Protein AF-A0A817LDD5-F1 (afdb_monomer)

pLDDT: mean 80.32, std 16.7, range [25.95, 95.38]

Solvent-accessible surface area (backbone atoms only — not comparable to full-atom values): 7363 Å² total; per-residue (Å²): 135,85,79,76,81,52,90,81,48,72,71,58,60,66,67,67,66,31,71,68,49,49,50,47,47,49,46,83,69,54,91,92,40,73,65,35,58,52,23,16,49,51,40,44,52,55,34,51,47,54,75,69,58,85,53,88,45,74,87,68,14,57,66,46,48,38,46,46,41,51,73,74,45,28,52,66,55,48,51,50,31,44,54,50,49,68,69,32,68,54,40,51,54,16,63,72,38,84,67,87,70,74,79,91,58,87,42,52,37,66,57,47,52,50,47,62,63,47,50,67,53,30,68,75,70,94

Radius of gyration: 14.55 Å; Cα contacts (8 Å, |Δi|>4): 107; chains: 1; bounding box: 36×27×38 Å

Nearest PDB structures (foldseek):
  2w3c-assembly1_A  TM=8.939E-01  e=1.959E-05  Homo sapiens
  3grl-assembly1_A  TM=9.038E-01  e=2.645E-05  Bos taurus
  3gq2-assembly1_A  TM=8.954E-01  e=2.516E-05  Bos taurus
  3gq2-assembly1_B  TM=8.967E-01  e=3.073E-05  Bos taurus
  3noz-assembly1_X  TM=3.433E-01  e=5.514E+00  Equus caballus

Secondary structure (DS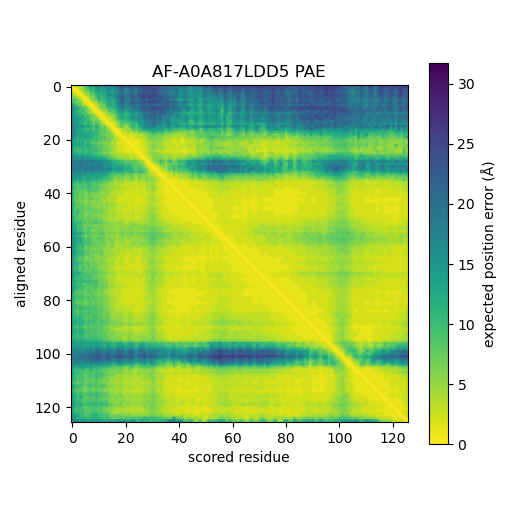SP, 8-state):
------TT-HHHHHHHTSHHHHHHHHSPPPTT-HHHHHHHHHHHHHHHHHHH--S-SGGG-HHHHHHIIIIII-HHHHHHHHHHHHHSHHHHHHHH--S---TT-SS-HHHHHHHHHHHHHHHHH-

Sequence (126 aa):
MVITFCISCKKICFNLFSFTFISQIRNPSIENDPEALMSSLHAFVLGVCLISNNNTIEEYSNERLKQLINKEIGADVFKEKLDMIQQSTSFINASKNRSLTFNDMTFDYAFTRLYYYSCG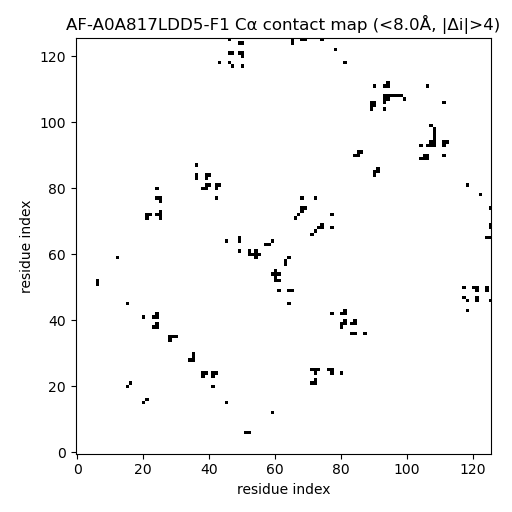LIKKLS

Structure (mmCIF, N/CA/C/O backbone):
data_AF-A0A817LDD5-F1
#
_entry.id   AF-A0A817LDD5-F1
#
loop_
_atom_site.group_PDB
_atom_site.id
_atom_site.type_symbol
_atom_site.label_atom_id
_atom_site.label_alt_id
_atom_site.label_comp_id
_atom_site.label_asym_id
_atom_site.label_entity_id
_atom_site.label_seq_id
_atom_site.pdbx_PDB_ins_code
_atom_site.Cartn_x
_atom_site.Cartn_y
_atom_site.Cartn_z
_atom_site.occupancy
_atom_site.B_iso_or_equiv
_atom_site.auth_seq_id
_atom_site.auth_comp_id
_atom_site.auth_asym_id
_atom_site.auth_atom_id
_atom_site.pdbx_PDB_model_num
ATOM 1 N N . MET A 1 1 ? 3.740 -13.681 -5.420 1.00 29.30 1 MET A N 1
ATOM 2 C CA . MET A 1 1 ? 3.004 -13.455 -4.156 1.00 29.30 1 MET A CA 1
ATOM 3 C C . MET A 1 1 ? 1.528 -13.283 -4.489 1.00 29.30 1 MET A C 1
ATOM 5 O O . MET A 1 1 ? 1.082 -12.182 -4.771 1.00 29.30 1 MET A O 1
ATOM 9 N N . VAL A 1 2 ? 0.787 -14.390 -4.548 1.00 25.95 2 VAL A N 1
ATOM 10 C CA . VAL A 1 2 ? -0.671 -14.353 -4.703 1.00 25.95 2 VAL A CA 1
ATOM 11 C C . VAL A 1 2 ? -1.231 -14.115 -3.306 1.00 25.95 2 VAL A C 1
ATOM 13 O O . VAL A 1 2 ? -1.403 -15.057 -2.537 1.00 25.95 2 VAL A O 1
ATOM 16 N N . ILE A 1 3 ? -1.435 -12.851 -2.930 1.00 42.72 3 ILE A N 1
ATOM 17 C CA . ILE A 1 3 ? -2.301 -12.557 -1.787 1.00 42.72 3 ILE A CA 1
ATOM 18 C C . ILE A 1 3 ? -3.711 -12.823 -2.296 1.00 42.72 3 ILE A C 1
ATOM 20 O O . ILE A 1 3 ? -4.342 -11.959 -2.904 1.00 42.72 3 ILE A O 1
ATOM 24 N N . THR A 1 4 ? -4.188 -14.053 -2.125 1.00 33.75 4 THR A N 1
ATOM 25 C CA . THR A 1 4 ? -5.599 -14.367 -2.315 1.00 33.75 4 THR A CA 1
ATOM 26 C C . THR A 1 4 ? -6.352 -13.601 -1.231 1.00 33.75 4 THR A C 1
ATOM 28 O O . THR A 1 4 ? -6.486 -14.074 -0.103 1.00 33.75 4 THR A O 1
ATOM 31 N N . PHE A 1 5 ? -6.782 -12.376 -1.547 1.00 46.28 5 PHE A N 1
ATOM 32 C CA . PHE A 1 5 ? -7.665 -11.559 -0.717 1.00 46.28 5 PHE A CA 1
ATOM 33 C C . PHE A 1 5 ? -9.040 -12.225 -0.675 1.00 46.28 5 PHE A C 1
ATOM 35 O O . PHE A 1 5 ? -10.001 -11.805 -1.313 1.00 46.28 5 PHE A O 1
ATOM 42 N N . CYS A 1 6 ? -9.140 -13.310 0.082 1.00 39.59 6 CYS A N 1
ATOM 43 C CA . CYS A 1 6 ? -10.424 -13.764 0.554 1.00 39.59 6 CYS A CA 1
ATOM 44 C C . CYS A 1 6 ? -10.802 -12.821 1.698 1.00 39.59 6 CYS A C 1
ATOM 46 O O . CYS A 1 6 ? -10.310 -12.972 2.815 1.00 39.59 6 CYS A O 1
ATOM 48 N N . ILE A 1 7 ? -11.666 -11.843 1.412 1.00 47.12 7 ILE A N 1
ATOM 49 C CA . ILE A 1 7 ? -12.297 -10.955 2.409 1.00 47.12 7 ILE A CA 1
ATOM 50 C C . ILE A 1 7 ? -12.969 -11.786 3.529 1.00 47.12 7 ILE A C 1
ATOM 52 O O . ILE A 1 7 ? -13.127 -11.325 4.654 1.00 47.12 7 ILE A O 1
ATOM 56 N N . SER A 1 8 ? -13.277 -13.060 3.259 1.00 45.12 8 SER A N 1
ATOM 57 C CA . SER A 1 8 ? -13.820 -14.030 4.216 1.00 45.12 8 SER A CA 1
ATOM 58 C C . SER A 1 8 ? -12.769 -14.745 5.086 1.00 45.12 8 SER A C 1
ATOM 60 O O . SER A 1 8 ? -13.133 -15.414 6.056 1.00 45.12 8 SER A O 1
ATOM 62 N N . CYS A 1 9 ? -11.467 -14.647 4.787 1.00 46.34 9 CYS A N 1
ATOM 63 C CA . CYS A 1 9 ? -10.408 -15.297 5.566 1.00 46.34 9 CYS A CA 1
ATOM 64 C C . CYS A 1 9 ? -10.056 -14.472 6.810 1.00 46.34 9 CYS A C 1
ATOM 66 O O . CYS A 1 9 ? -9.002 -13.843 6.890 1.00 46.34 9 CYS A O 1
ATOM 68 N N . LYS A 1 10 ? -10.912 -14.572 7.833 1.00 48.81 10 LYS A N 1
ATOM 69 C CA . LYS A 1 10 ? -10.752 -13.991 9.182 1.00 48.81 10 LYS A CA 1
ATOM 70 C C . LYS A 1 10 ? -9.352 -14.177 9.804 1.00 48.81 10 LYS A C 1
ATOM 72 O O . LYS A 1 10 ? -8.955 -13.391 10.652 1.00 48.81 10 LYS A O 1
ATOM 77 N N . LYS A 1 11 ? -8.587 -15.194 9.381 1.00 43.31 11 LYS A N 1
ATOM 78 C CA . LYS A 1 11 ? -7.223 -15.486 9.865 1.00 43.31 11 LYS A CA 1
ATOM 79 C C . LYS A 1 11 ? -6.123 -14.578 9.295 1.00 43.31 11 LYS A C 1
ATOM 81 O O . LYS A 1 11 ? -5.098 -14.425 9.948 1.00 43.31 11 LYS A O 1
ATOM 86 N N . ILE A 1 12 ? -6.304 -13.988 8.110 1.00 49.12 12 ILE A N 1
ATOM 87 C CA . ILE A 1 12 ? -5.262 -13.167 7.465 1.00 49.12 12 ILE A CA 1
ATOM 88 C C . ILE A 1 12 ? -5.153 -11.791 8.148 1.00 49.12 12 ILE A C 1
ATOM 90 O O . ILE A 1 12 ? -4.043 -11.323 8.390 1.00 49.12 12 ILE A O 1
ATOM 94 N N . CYS A 1 13 ? -6.274 -11.197 8.576 1.00 49.72 13 CYS A N 1
ATOM 95 C CA . CYS A 1 13 ? -6.274 -9.913 9.291 1.00 49.72 13 CYS A CA 1
ATOM 96 C C . CYS A 1 13 ? -5.550 -9.964 10.650 1.00 49.72 13 CYS A C 1
ATOM 98 O O . CYS A 1 13 ? -4.895 -8.996 11.019 1.00 49.72 13 CYS A O 1
ATOM 100 N N . PHE A 1 14 ? -5.609 -11.089 11.375 1.00 48.41 14 PHE A N 1
ATOM 101 C CA . PHE A 1 14 ? -5.032 -11.189 12.725 1.00 48.41 14 PHE A CA 1
ATOM 102 C C . PHE A 1 14 ? -3.502 -11.039 12.760 1.00 48.41 14 PHE A C 1
ATOM 104 O O . PHE A 1 14 ? -2.975 -10.414 13.675 1.00 48.41 14 PHE A O 1
ATOM 111 N N . ASN A 1 15 ? -2.783 -11.563 11.760 1.00 51.38 15 ASN A N 1
ATOM 112 C CA . ASN A 1 15 ? -1.318 -11.447 11.706 1.00 51.38 15 ASN A CA 1
ATOM 113 C C . ASN A 1 15 ? -0.844 -10.165 10.998 1.00 51.38 15 ASN A C 1
ATOM 115 O O . ASN A 1 15 ? 0.239 -9.664 11.308 1.00 51.38 15 ASN A O 1
ATOM 119 N N . LEU A 1 16 ? -1.659 -9.614 10.089 1.00 58.12 16 LEU A N 1
ATOM 120 C CA . LEU A 1 16 ? -1.345 -8.403 9.323 1.00 58.12 16 LEU A CA 1
ATOM 121 C C . LEU A 1 16 ? -1.365 -7.117 10.155 1.00 58.12 16 LEU A C 1
ATOM 123 O O . LEU A 1 16 ? -0.845 -6.119 9.692 1.00 58.12 16 LEU A O 1
ATOM 127 N N . PHE A 1 17 ? -1.938 -7.106 11.359 1.00 64.38 17 PHE A N 1
ATOM 128 C CA . PHE A 1 17 ? -1.977 -5.903 12.208 1.00 64.38 17 PHE A CA 1
ATOM 129 C C . PHE A 1 17 ? -1.290 -6.103 13.560 1.00 64.38 17 PHE A C 1
ATOM 131 O O . PHE A 1 17 ? -1.585 -5.407 14.529 1.00 64.38 17 PHE A O 1
ATOM 138 N N . SER A 1 18 ? -0.361 -7.060 13.634 1.00 71.00 18 SER A N 1
ATOM 139 C CA . SER A 1 18 ? 0.506 -7.205 14.801 1.00 71.00 18 SER A CA 1
ATOM 140 C C . SER A 1 18 ? 1.350 -5.941 15.020 1.00 71.00 18 SER A C 1
ATOM 142 O O . SER A 1 18 ? 1.658 -5.204 14.080 1.00 71.00 18 SER A O 1
ATOM 144 N N . PHE A 1 19 ? 1.769 -5.706 16.267 1.00 71.88 19 PHE A N 1
ATOM 145 C CA . PHE A 1 19 ? 2.644 -4.583 16.623 1.00 71.88 19 PHE A CA 1
ATOM 146 C C . PHE A 1 19 ? 3.898 -4.514 15.731 1.00 71.88 19 PHE A C 1
ATOM 148 O O . PHE A 1 19 ? 4.305 -3.434 15.309 1.00 71.88 19 PHE A O 1
ATOM 155 N N . THR A 1 20 ? 4.463 -5.670 15.371 1.00 73.56 20 THR A N 1
ATOM 156 C CA . THR A 1 20 ? 5.620 -5.775 14.473 1.00 73.56 20 THR A CA 1
ATOM 157 C C . THR A 1 20 ? 5.324 -5.234 13.074 1.00 73.56 20 THR A C 1
ATOM 159 O O . THR A 1 20 ? 6.143 -4.500 12.529 1.00 73.56 20 THR A O 1
ATOM 162 N N . PHE A 1 21 ? 4.148 -5.524 12.510 1.00 79.69 21 PHE A N 1
ATOM 163 C CA . PHE A 1 21 ? 3.753 -5.022 11.191 1.00 79.69 21 PHE A CA 1
ATOM 164 C C . PHE A 1 21 ? 3.609 -3.495 11.188 1.00 79.69 21 PHE A C 1
ATOM 166 O O . PHE A 1 21 ? 4.160 -2.811 10.326 1.00 79.69 21 PHE A O 1
ATOM 173 N N . ILE A 1 22 ? 2.923 -2.945 12.194 1.00 80.50 22 ILE A N 1
ATOM 174 C CA . ILE A 1 22 ? 2.734 -1.493 12.346 1.00 80.50 22 ILE A CA 1
ATOM 175 C C . ILE A 1 22 ? 4.086 -0.796 12.548 1.00 80.50 22 ILE A C 1
ATOM 177 O O . ILE A 1 22 ? 4.369 0.217 11.907 1.00 80.50 22 ILE A O 1
ATOM 181 N N . SER A 1 23 ? 4.955 -1.373 13.383 1.00 80.88 23 SER A N 1
ATOM 182 C CA . SER A 1 23 ? 6.304 -0.856 13.619 1.00 80.88 23 SER A CA 1
ATOM 183 C C . SER A 1 23 ? 7.154 -0.842 12.348 1.00 80.88 23 SER A C 1
ATOM 185 O O . SER A 1 23 ? 7.921 0.097 12.146 1.00 80.88 23 SER A O 1
ATOM 187 N N . GLN A 1 24 ? 7.022 -1.850 11.480 1.00 83.44 24 GLN A N 1
ATOM 188 C CA . GLN A 1 24 ? 7.730 -1.886 10.199 1.00 83.44 24 GLN A CA 1
ATOM 189 C C . GLN A 1 24 ? 7.265 -0.777 9.254 1.00 83.44 24 GLN A C 1
ATOM 191 O O . GLN A 1 24 ? 8.099 -0.203 8.558 1.00 83.44 24 GLN A O 1
ATOM 196 N N . ILE A 1 25 ? 5.970 -0.443 9.228 1.00 82.94 25 ILE A N 1
ATOM 197 C CA . ILE A 1 25 ? 5.467 0.673 8.409 1.00 82.94 25 ILE A CA 1
ATOM 198 C C . ILE A 1 25 ? 5.989 2.008 8.946 1.00 82.94 25 ILE A C 1
ATOM 200 O O . ILE A 1 25 ? 6.437 2.844 8.168 1.00 82.94 25 ILE A O 1
ATOM 204 N N . ARG A 1 26 ? 5.964 2.201 10.269 1.00 85.06 26 ARG A N 1
ATOM 205 C CA . ARG A 1 26 ? 6.401 3.451 10.908 1.00 85.06 26 ARG A CA 1
ATOM 206 C C . ARG A 1 26 ? 7.901 3.713 10.764 1.00 85.06 26 ARG A C 1
ATOM 208 O O . ARG A 1 26 ? 8.315 4.867 10.789 1.00 85.06 26 ARG A O 1
ATOM 215 N N . ASN A 1 27 ? 8.718 2.664 10.671 1.00 82.94 27 ASN A N 1
ATOM 216 C CA . ASN A 1 27 ? 10.167 2.825 10.640 1.00 82.94 27 ASN A CA 1
ATOM 217 C C . ASN A 1 27 ? 10.599 3.655 9.419 1.00 82.94 27 ASN A C 1
ATOM 219 O O . ASN A 1 27 ? 10.153 3.351 8.307 1.00 82.94 27 ASN A O 1
ATOM 223 N N . PRO A 1 28 ? 11.454 4.679 9.591 1.00 72.69 28 PRO A N 1
ATOM 224 C CA . PRO A 1 28 ? 11.944 5.475 8.476 1.00 72.69 28 PRO A CA 1
ATOM 225 C C . PRO A 1 28 ? 12.662 4.564 7.482 1.00 72.69 28 PRO A C 1
ATOM 227 O O . PRO A 1 28 ? 13.473 3.720 7.863 1.00 72.69 28 PRO A O 1
ATOM 230 N N . SER A 1 29 ? 12.313 4.697 6.207 1.00 70.94 29 SER A N 1
ATOM 231 C CA . SER A 1 29 ? 12.936 3.902 5.157 1.00 70.94 29 SER A CA 1
ATOM 232 C C . SER A 1 29 ? 14.367 4.365 4.922 1.00 70.94 29 SER A C 1
ATOM 234 O O . SER A 1 29 ? 14.605 5.557 4.742 1.00 70.94 29 SER A O 1
ATOM 236 N N . ILE A 1 30 ? 15.300 3.421 4.835 1.00 68.69 30 ILE A N 1
ATOM 237 C CA . ILE A 1 30 ? 16.622 3.674 4.262 1.00 68.69 30 ILE A CA 1
ATOM 238 C C . ILE A 1 30 ? 16.529 3.371 2.764 1.00 68.69 30 ILE A C 1
ATOM 240 O O . ILE A 1 30 ? 16.068 2.303 2.356 1.00 68.69 30 ILE A O 1
ATOM 244 N N . GLU A 1 31 ? 16.908 4.337 1.930 1.00 57.97 31 GLU A N 1
ATOM 245 C CA . GLU A 1 31 ? 16.880 4.193 0.474 1.00 57.97 31 GLU A CA 1
ATOM 246 C C . GLU A 1 31 ? 17.769 3.009 0.043 1.00 57.97 31 GLU A C 1
ATOM 248 O O . GLU A 1 31 ? 18.919 2.906 0.467 1.00 57.97 31 GLU A O 1
ATOM 253 N N . ASN A 1 32 ? 17.240 2.122 -0.810 1.00 59.50 32 ASN A N 1
ATOM 254 C CA . ASN A 1 32 ? 17.855 0.860 -1.271 1.00 59.50 32 ASN A CA 1
ATOM 255 C C . ASN A 1 32 ? 17.873 -0.320 -0.278 1.00 59.50 32 ASN A C 1
ATOM 257 O O . ASN A 1 32 ? 18.447 -1.362 -0.597 1.00 59.50 32 ASN A O 1
ATOM 261 N N . ASP A 1 33 ? 17.203 -0.214 0.871 1.00 74.50 33 ASP A N 1
ATOM 262 C CA . ASP A 1 33 ? 16.992 -1.358 1.760 1.00 74.50 33 ASP A CA 1
ATOM 263 C C . ASP A 1 33 ? 15.834 -2.248 1.244 1.00 74.50 33 ASP A C 1
ATOM 265 O O . ASP A 1 33 ? 14.716 -1.748 1.055 1.00 74.50 33 ASP A O 1
ATOM 269 N N . PRO A 1 34 ? 16.030 -3.562 1.011 1.00 70.38 34 PRO A N 1
ATOM 270 C CA . PRO A 1 34 ? 14.928 -4.478 0.700 1.00 70.38 34 PRO A CA 1
ATOM 271 C C . PRO A 1 34 ? 13.803 -4.455 1.752 1.00 70.38 34 PRO A C 1
ATOM 273 O O . PRO A 1 34 ? 12.632 -4.650 1.402 1.00 70.38 34 PRO A O 1
ATOM 276 N N . GLU A 1 35 ? 14.112 -4.150 3.015 1.00 77.69 35 GLU A N 1
ATOM 277 C CA . GLU A 1 35 ? 13.113 -3.981 4.075 1.00 77.69 35 GLU A CA 1
ATOM 278 C C . GLU A 1 35 ? 12.226 -2.745 3.849 1.00 77.69 35 GLU A C 1
ATOM 280 O O . GLU A 1 35 ? 11.044 -2.757 4.208 1.00 77.69 35 GLU A O 1
ATOM 285 N N . ALA A 1 36 ? 12.733 -1.706 3.174 1.00 82.50 36 ALA A N 1
ATOM 286 C CA . ALA A 1 36 ? 11.959 -0.507 2.855 1.00 82.50 36 ALA A CA 1
ATOM 287 C C . ALA A 1 36 ? 10.846 -0.793 1.835 1.00 82.50 36 ALA A C 1
ATOM 289 O O . ALA A 1 36 ? 9.718 -0.309 1.990 1.00 82.50 36 ALA A O 1
ATOM 290 N N . LEU A 1 37 ? 11.115 -1.628 0.822 1.00 86.25 37 LEU A N 1
ATOM 291 C CA . LEU A 1 37 ? 10.083 -2.050 -0.131 1.00 86.25 37 LEU A CA 1
ATOM 292 C C . LEU A 1 37 ? 9.037 -2.941 0.546 1.00 86.25 37 LEU A C 1
ATOM 294 O O . LEU A 1 37 ? 7.841 -2.780 0.306 1.00 86.25 37 LEU A O 1
ATOM 298 N N . MET A 1 38 ? 9.470 -3.847 1.426 1.00 85.88 38 MET A N 1
ATOM 299 C CA . MET A 1 38 ? 8.563 -4.703 2.194 1.00 85.88 38 MET A CA 1
ATOM 300 C C . MET A 1 38 ? 7.644 -3.877 3.108 1.00 85.88 38 MET A C 1
ATOM 302 O O . MET A 1 38 ? 6.429 -4.061 3.086 1.00 85.88 38 MET A O 1
ATOM 306 N N . SER A 1 39 ? 8.201 -2.905 3.834 1.00 88.44 39 SER A N 1
ATOM 307 C CA . SER A 1 39 ? 7.457 -1.931 4.647 1.00 88.44 39 SER A CA 1
ATOM 308 C C . SER A 1 39 ? 6.435 -1.138 3.817 1.00 88.44 39 SER A C 1
ATOM 310 O O . SER A 1 39 ? 5.282 -0.969 4.219 1.00 88.44 39 SER A O 1
ATOM 312 N N . SER A 1 40 ? 6.818 -0.727 2.608 1.00 91.94 40 SER A N 1
ATOM 313 C CA . SER A 1 40 ? 5.925 -0.042 1.668 1.00 91.94 40 SER A CA 1
ATOM 314 C C . SER A 1 40 ? 4.771 -0.949 1.218 1.00 91.94 40 SER A C 1
ATOM 316 O O . SER A 1 40 ? 3.608 -0.540 1.206 1.00 91.94 40 SER A O 1
ATOM 318 N N . LEU A 1 41 ? 5.053 -2.224 0.933 1.00 90.44 41 LEU A N 1
ATOM 319 C CA . LEU A 1 41 ? 4.030 -3.218 0.595 1.00 90.44 41 LEU A CA 1
ATOM 320 C C . LEU A 1 41 ? 3.092 -3.521 1.771 1.00 90.44 41 LEU A C 1
ATOM 322 O O . LEU A 1 41 ? 1.894 -3.701 1.549 1.00 90.44 41 LEU A O 1
ATOM 326 N N . HIS A 1 42 ? 3.588 -3.512 3.010 1.00 89.69 42 HIS A N 1
ATOM 327 C CA . HIS A 1 42 ? 2.752 -3.604 4.210 1.00 89.69 42 HIS A CA 1
ATOM 328 C C . HIS A 1 42 ? 1.756 -2.438 4.294 1.00 89.69 42 HIS A C 1
ATOM 330 O O . HIS A 1 42 ? 0.561 -2.665 4.505 1.00 89.69 42 HIS A O 1
ATOM 336 N N . ALA A 1 43 ? 2.204 -1.205 4.028 1.00 92.94 43 ALA A N 1
ATOM 337 C CA . ALA A 1 43 ? 1.312 -0.047 3.950 1.00 92.94 43 ALA A CA 1
ATOM 338 C C . ALA A 1 43 ? 0.244 -0.224 2.854 1.00 92.94 43 ALA A C 1
ATOM 340 O O . ALA A 1 43 ? -0.942 0.018 3.091 1.00 92.94 43 ALA A O 1
ATOM 341 N N . PHE A 1 44 ? 0.631 -0.725 1.676 1.00 93.62 44 PHE A N 1
ATOM 342 C CA . PHE A 1 44 ? -0.319 -0.988 0.593 1.00 93.62 44 PHE A CA 1
ATOM 343 C C . PHE A 1 44 ? -1.362 -2.047 0.964 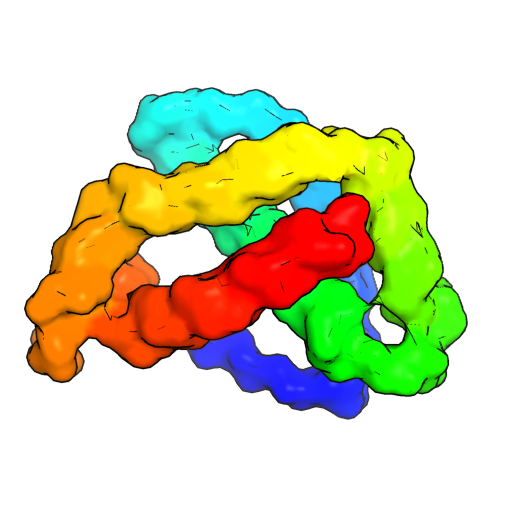1.00 93.62 44 PHE A C 1
ATOM 345 O O . PHE A 1 44 ? -2.546 -1.836 0.708 1.00 93.62 44 PHE A O 1
ATOM 352 N N . VAL A 1 45 ? -0.969 -3.143 1.620 1.00 89.81 45 VAL A N 1
ATOM 353 C CA . VAL A 1 45 ? -1.909 -4.176 2.092 1.00 89.81 45 VAL A CA 1
ATOM 354 C C . VAL A 1 45 ? -2.903 -3.604 3.105 1.00 89.81 45 VAL A C 1
ATOM 356 O O . VAL A 1 45 ? -4.104 -3.829 2.955 1.00 89.81 45 VAL A O 1
ATOM 359 N N . LEU A 1 46 ? -2.444 -2.811 4.081 1.00 89.94 46 LEU A N 1
ATOM 360 C CA . LEU A 1 46 ? -3.329 -2.112 5.025 1.00 89.94 46 LEU A CA 1
ATOM 361 C C . LEU A 1 46 ? -4.306 -1.173 4.291 1.00 89.94 46 LEU A C 1
ATOM 363 O O . LEU A 1 46 ? -5.497 -1.150 4.605 1.00 89.94 46 LEU A O 1
ATOM 367 N N . GLY A 1 47 ? -3.836 -0.457 3.269 1.00 92.38 47 GLY A N 1
ATOM 368 C CA . GLY A 1 47 ? -4.688 0.371 2.416 1.00 92.38 47 GLY A CA 1
ATOM 369 C C . GLY A 1 47 ? -5.731 -0.437 1.635 1.00 92.38 47 GLY A C 1
ATOM 370 O O . GLY A 1 47 ? -6.902 -0.060 1.598 1.00 92.38 47 GLY A O 1
ATOM 371 N N . VAL A 1 48 ? -5.347 -1.572 1.047 1.00 90.25 48 VAL A N 1
ATOM 372 C CA . VAL A 1 48 ? -6.282 -2.466 0.342 1.00 90.25 48 VAL A CA 1
ATOM 373 C C . VAL A 1 48 ? -7.348 -3.007 1.298 1.00 90.25 48 VAL A C 1
ATOM 375 O O . VAL A 1 48 ? -8.528 -3.037 0.933 1.00 90.25 48 VAL A O 1
ATOM 378 N N . CYS A 1 49 ? -6.961 -3.367 2.527 1.00 87.00 49 CYS A N 1
ATOM 379 C CA . CYS A 1 49 ? -7.905 -3.725 3.583 1.00 87.00 49 CYS A CA 1
ATOM 380 C C . CYS A 1 49 ? -8.892 -2.580 3.838 1.00 87.00 49 CYS A C 1
ATOM 382 O O . CYS A 1 49 ? -10.091 -2.820 3.805 1.00 87.00 49 CYS A O 1
ATOM 384 N N . LEU A 1 50 ? -8.428 -1.336 3.990 1.00 89.75 50 LEU A N 1
ATOM 385 C CA . LEU A 1 50 ? -9.305 -0.181 4.215 1.00 89.75 50 LEU A CA 1
ATOM 386 C C . LEU A 1 50 ? -10.343 0.028 3.096 1.00 89.75 50 LEU A C 1
ATOM 388 O O . LEU A 1 50 ? -11.497 0.334 3.388 1.00 89.75 50 LEU A O 1
ATOM 392 N N . ILE A 1 51 ? -9.964 -0.126 1.822 1.00 89.94 51 ILE A N 1
ATOM 393 C CA . ILE A 1 51 ? -10.887 0.135 0.697 1.00 89.94 51 ILE A CA 1
ATOM 394 C C . ILE A 1 51 ? -11.818 -1.041 0.378 1.00 89.94 51 ILE A C 1
ATOM 396 O O . ILE A 1 51 ? -12.856 -0.837 -0.246 1.00 89.94 51 ILE A O 1
ATOM 400 N N . SER A 1 52 ? -11.449 -2.258 0.782 1.00 85.38 52 SER A N 1
ATOM 401 C CA . SER A 1 52 ? -12.191 -3.488 0.453 1.00 85.38 52 SER A CA 1
ATOM 402 C C . SER A 1 52 ? -12.978 -4.049 1.638 1.00 85.38 52 SER A C 1
ATOM 404 O O . SER A 1 52 ? -13.683 -5.048 1.499 1.00 85.38 52 SER A O 1
ATOM 406 N N . ASN A 1 53 ? -12.835 -3.451 2.820 1.00 84.19 53 ASN A N 1
ATOM 407 C CA . ASN A 1 53 ? -13.444 -3.949 4.040 1.00 84.19 53 ASN A CA 1
ATOM 408 C C . ASN A 1 53 ? -14.942 -3.629 4.101 1.00 84.19 53 ASN A C 1
ATOM 410 O O . ASN A 1 53 ? -15.383 -2.486 3.966 1.00 84.19 53 ASN A O 1
ATOM 414 N N . ASN A 1 54 ? -15.720 -4.682 4.346 1.00 85.50 54 ASN A N 1
ATOM 415 C CA . ASN A 1 54 ? -17.173 -4.654 4.468 1.00 85.50 54 ASN A CA 1
ATOM 416 C C . ASN A 1 54 ? -17.659 -4.453 5.917 1.00 85.50 54 ASN A C 1
ATOM 418 O O . ASN A 1 54 ? -18.857 -4.544 6.166 1.00 85.50 54 ASN A O 1
ATOM 422 N N . ASN A 1 55 ? -16.749 -4.182 6.862 1.00 85.12 55 ASN A N 1
ATOM 423 C CA . ASN A 1 55 ? -17.020 -3.926 8.282 1.00 85.12 55 ASN A CA 1
ATOM 424 C C . ASN A 1 55 ? -17.699 -5.087 9.027 1.00 85.12 55 ASN A C 1
ATOM 426 O O . ASN A 1 55 ? -18.378 -4.874 10.025 1.00 85.12 55 ASN A O 1
ATOM 430 N N . THR A 1 56 ? -17.506 -6.326 8.570 1.00 82.94 56 THR A N 1
ATOM 431 C CA . THR A 1 56 ? -18.065 -7.513 9.245 1.00 82.94 56 THR A CA 1
ATOM 432 C C . THR A 1 56 ? -17.332 -7.902 10.535 1.00 82.94 56 THR A C 1
ATOM 434 O O . THR A 1 56 ? -17.827 -8.750 11.275 1.00 82.94 56 THR A O 1
ATOM 437 N N . ILE A 1 57 ? -16.166 -7.305 10.809 1.00 81.12 57 ILE A N 1
ATOM 438 C CA . ILE A 1 57 ? -15.377 -7.487 12.035 1.00 81.12 57 ILE A CA 1
ATOM 439 C C . ILE A 1 57 ? -15.169 -6.106 12.663 1.00 81.12 57 ILE A C 1
ATOM 441 O O . ILE A 1 57 ? -14.565 -5.236 12.035 1.00 81.12 57 ILE A O 1
ATOM 445 N N . GLU A 1 58 ? -15.675 -5.896 13.878 1.00 83.31 58 GLU A N 1
ATOM 446 C CA . GLU A 1 58 ? -15.711 -4.579 14.529 1.00 83.31 58 GLU A CA 1
ATOM 447 C C . GLU A 1 58 ? -14.308 -4.059 14.872 1.00 83.31 58 GLU A C 1
ATOM 449 O O . GLU A 1 58 ? -13.996 -2.889 14.629 1.00 83.31 58 GLU A O 1
ATOM 454 N N . GLU A 1 59 ? -13.432 -4.940 15.361 1.00 80.31 59 GLU A N 1
ATOM 455 C CA . GLU A 1 59 ? -12.051 -4.625 15.744 1.00 80.31 59 GLU A CA 1
ATOM 456 C C . GLU A 1 59 ? -11.211 -4.134 14.558 1.00 80.31 59 GLU A C 1
ATOM 458 O O . GLU A 1 59 ? -10.253 -3.383 14.737 1.00 80.31 59 GLU A O 1
ATOM 463 N N . TYR A 1 60 ? -11.607 -4.516 13.344 1.00 81.25 60 TYR A N 1
ATOM 464 C CA . TYR A 1 60 ? -10.974 -4.117 12.091 1.00 81.25 60 TYR A CA 1
ATOM 465 C C . TYR A 1 60 ? -11.940 -3.350 11.190 1.00 81.25 60 TYR A C 1
ATOM 467 O O . TYR A 1 60 ? -11.820 -3.415 9.968 1.00 81.25 60 TYR A O 1
ATOM 475 N N . SER A 1 61 ? -12.906 -2.625 11.760 1.00 87.06 61 SER A N 1
ATOM 476 C CA . SER A 1 61 ? -13.768 -1.736 10.982 1.00 87.06 61 SER A CA 1
ATOM 477 C C . SER A 1 61 ? -12.950 -0.643 10.286 1.00 87.06 61 SER A C 1
ATOM 479 O O . SER A 1 61 ? -11.833 -0.311 10.689 1.00 87.06 61 SER A O 1
ATOM 481 N N . ASN A 1 62 ? -13.510 -0.032 9.245 1.00 89.88 62 ASN A N 1
ATOM 482 C CA . ASN A 1 62 ? -12.863 1.065 8.525 1.00 89.88 62 ASN A CA 1
ATOM 483 C C . ASN A 1 62 ? -12.479 2.221 9.449 1.00 89.88 62 ASN A C 1
ATOM 485 O O . ASN A 1 62 ? -11.442 2.845 9.245 1.00 89.88 62 ASN A O 1
ATOM 489 N N . GLU A 1 63 ? -13.275 2.493 10.482 1.00 93.31 63 GLU A N 1
ATOM 490 C CA . GLU A 1 63 ? -12.937 3.505 11.478 1.00 93.31 63 GLU A CA 1
ATOM 491 C C . GLU A 1 63 ? -11.705 3.101 12.298 1.00 93.31 63 GLU A C 1
ATOM 493 O O . GLU A 1 63 ? -10.787 3.906 12.453 1.00 93.31 63 GLU A O 1
ATOM 498 N N . ARG A 1 64 ? -11.628 1.842 12.749 1.00 89.25 64 ARG A N 1
ATOM 499 C CA . ARG A 1 64 ? -10.457 1.320 13.472 1.00 89.25 64 ARG A CA 1
ATOM 500 C C . ARG A 1 64 ? -9.202 1.319 12.608 1.00 89.25 64 ARG A C 1
ATOM 502 O O . ARG A 1 64 ? -8.151 1.744 13.077 1.00 89.25 64 ARG A O 1
ATOM 509 N N . LEU A 1 65 ? -9.309 0.931 11.338 1.00 89.75 65 LEU A N 1
ATOM 510 C CA . LEU A 1 65 ? -8.186 0.966 10.396 1.00 89.75 65 LEU A CA 1
ATOM 511 C C . LEU A 1 65 ? -7.707 2.401 10.128 1.00 89.75 65 LEU A C 1
ATOM 513 O O . LEU A 1 65 ? -6.504 2.651 10.115 1.00 89.75 65 LEU A O 1
ATOM 517 N N . LYS A 1 66 ? -8.621 3.370 9.989 1.00 94.00 66 LYS A N 1
ATOM 518 C CA . LYS A 1 66 ? -8.251 4.792 9.886 1.00 94.00 66 LYS A CA 1
ATOM 519 C C . LYS A 1 66 ? -7.590 5.303 11.157 1.00 94.00 66 LYS A C 1
ATOM 521 O O . LYS A 1 66 ? -6.621 6.050 11.067 1.00 94.00 66 LYS A O 1
ATOM 526 N N . GLN A 1 67 ? -8.096 4.928 12.330 1.00 92.62 67 GLN A N 1
ATOM 527 C CA . GLN A 1 67 ? -7.471 5.290 13.602 1.00 92.62 67 GLN A CA 1
ATOM 528 C C . GLN A 1 67 ? -6.064 4.699 13.706 1.00 92.62 67 GLN A C 1
ATOM 530 O O . GLN A 1 67 ? -5.152 5.420 14.092 1.00 92.62 67 GLN A O 1
ATOM 535 N N . LEU A 1 68 ? -5.875 3.442 13.297 1.00 90.19 68 LEU A N 1
ATOM 536 C CA . LEU A 1 68 ? -4.568 2.792 13.256 1.00 90.19 68 LEU A CA 1
ATOM 537 C C . LEU A 1 68 ? -3.589 3.560 12.355 1.00 90.19 68 LEU A C 1
ATOM 539 O O . LEU A 1 68 ? -2.486 3.886 12.785 1.00 90.19 68 LEU A O 1
ATOM 543 N N . ILE A 1 69 ? -4.009 3.918 11.137 1.00 93.19 69 ILE A N 1
ATOM 544 C CA . ILE A 1 69 ? -3.183 4.709 10.214 1.00 93.19 69 ILE A CA 1
ATOM 545 C C . ILE A 1 69 ? -2.845 6.073 10.820 1.00 93.19 69 ILE A C 1
ATOM 547 O O . ILE A 1 69 ? -1.684 6.463 10.849 1.00 93.19 69 ILE A O 1
ATOM 551 N N . ASN A 1 70 ? -3.839 6.796 11.333 1.00 94.25 70 ASN A N 1
ATOM 552 C CA . ASN A 1 70 ? -3.644 8.173 11.780 1.00 94.25 70 ASN A CA 1
ATOM 553 C C . ASN A 1 70 ? -2.878 8.286 13.103 1.00 94.25 70 ASN A C 1
ATOM 555 O O . ASN A 1 70 ? -2.089 9.214 13.260 1.00 94.25 70 ASN A O 1
ATOM 559 N N . LYS A 1 71 ? -3.112 7.375 14.054 1.00 92.94 71 LYS A N 1
ATOM 560 C CA . LYS A 1 71 ? -2.550 7.461 15.410 1.00 92.94 71 LYS A CA 1
ATOM 561 C C . LYS A 1 71 ? -1.260 6.672 15.584 1.00 92.94 71 LYS A C 1
ATOM 563 O O . LYS A 1 71 ? -0.355 7.162 16.247 1.00 92.94 71 LYS A O 1
ATOM 568 N N . GLU A 1 72 ? -1.173 5.476 15.005 1.00 91.56 72 GLU A N 1
ATOM 569 C CA . GLU A 1 72 ? -0.034 4.580 15.249 1.00 91.56 72 GLU A CA 1
ATOM 570 C C . GLU A 1 72 ? 1.069 4.732 14.196 1.00 91.56 72 GLU A C 1
ATOM 572 O O . GLU A 1 72 ? 2.251 4.570 14.507 1.00 91.56 72 GLU A O 1
ATOM 577 N N . ILE A 1 73 ? 0.691 5.043 12.951 1.00 92.88 73 ILE A N 1
ATOM 578 C CA . ILE A 1 73 ? 1.622 5.170 11.818 1.00 92.88 73 ILE A CA 1
ATOM 579 C C . ILE A 1 73 ? 1.895 6.644 11.485 1.00 92.88 73 ILE A C 1
ATOM 581 O O . ILE A 1 73 ? 3.044 7.027 11.285 1.00 92.88 73 ILE A O 1
ATOM 585 N N . GLY A 1 74 ? 0.846 7.466 11.449 1.00 94.56 74 GLY A N 1
ATOM 586 C CA . GLY A 1 74 ? 0.862 8.818 10.900 1.00 94.56 74 GLY A CA 1
ATOM 587 C C . GLY A 1 74 ? 0.458 8.821 9.422 1.00 94.56 74 GLY A C 1
ATOM 588 O O . GLY A 1 74 ? 0.999 8.070 8.610 1.00 94.56 74 GLY A O 1
ATOM 589 N N . ALA A 1 75 ? -0.499 9.680 9.059 1.00 94.62 75 ALA A N 1
ATOM 590 C CA . ALA A 1 75 ? -1.064 9.724 7.707 1.00 94.62 75 ALA A CA 1
ATOM 591 C C . ALA A 1 75 ? -0.023 10.057 6.627 1.00 94.62 75 ALA A C 1
ATOM 593 O O . ALA A 1 75 ? -0.045 9.467 5.547 1.00 94.62 75 ALA A O 1
ATOM 594 N N . ASP A 1 76 ? 0.892 10.982 6.922 1.00 94.56 76 ASP A N 1
ATOM 595 C CA . ASP A 1 76 ? 1.925 11.408 5.976 1.00 94.56 76 ASP A CA 1
ATOM 596 C C . ASP A 1 76 ? 2.948 10.298 5.740 1.00 94.56 76 ASP A C 1
ATOM 598 O O . ASP A 1 76 ? 3.218 9.958 4.591 1.00 94.56 76 ASP A O 1
ATOM 602 N N . VAL A 1 77 ? 3.408 9.644 6.814 1.00 93.94 77 VAL A N 1
ATOM 603 C CA . VAL A 1 77 ? 4.296 8.470 6.741 1.00 93.94 77 VAL A CA 1
ATOM 604 C C . VAL A 1 77 ? 3.635 7.359 5.929 1.00 93.94 77 VAL A C 1
ATOM 606 O O . VAL A 1 77 ? 4.247 6.773 5.042 1.00 93.94 77 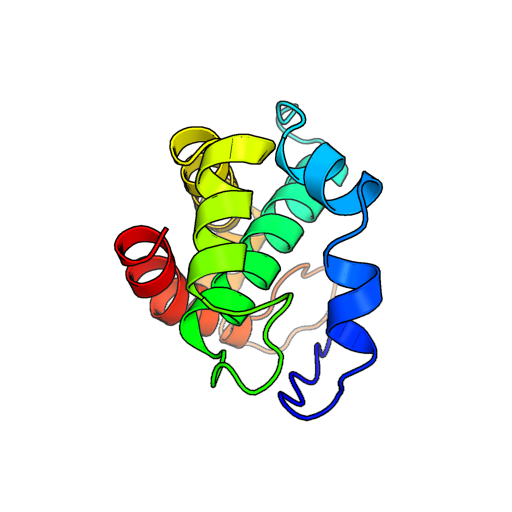VAL A O 1
ATOM 609 N N . PHE A 1 78 ? 2.354 7.085 6.182 1.00 95.31 78 PHE A N 1
ATOM 610 C CA . PHE A 1 78 ? 1.610 6.084 5.425 1.00 95.31 78 PHE A CA 1
ATOM 611 C C . PHE A 1 78 ? 1.549 6.424 3.927 1.00 95.31 78 PHE A C 1
ATOM 613 O O . PHE A 1 78 ? 1.790 5.557 3.087 1.00 95.31 78 PHE A O 1
ATOM 620 N N . LYS A 1 79 ? 1.272 7.685 3.571 1.00 95.38 79 LYS A N 1
ATOM 621 C CA . LYS A 1 79 ? 1.211 8.146 2.173 1.00 95.38 79 LYS A CA 1
ATOM 622 C C . LYS A 1 79 ? 2.575 8.105 1.488 1.00 95.38 79 LYS A C 1
ATOM 624 O O . LYS A 1 79 ? 2.640 7.669 0.339 1.00 95.38 79 LYS A O 1
ATOM 629 N N . GLU A 1 80 ? 3.633 8.488 2.194 1.00 93.88 80 GLU A N 1
ATOM 630 C CA . GLU A 1 80 ? 5.017 8.395 1.729 1.00 93.88 80 GLU A CA 1
ATOM 631 C C . GLU A 1 80 ? 5.391 6.943 1.411 1.00 93.88 80 GLU A C 1
ATOM 633 O O . GLU A 1 80 ? 5.860 6.652 0.312 1.00 93.88 80 GLU A O 1
ATOM 638 N N . LYS A 1 81 ? 5.078 6.002 2.312 1.00 93.12 81 LYS A N 1
ATOM 639 C CA . LYS A 1 81 ? 5.315 4.564 2.098 1.00 93.12 81 LYS A CA 1
ATOM 640 C C . LYS A 1 81 ? 4.599 4.030 0.864 1.00 93.12 81 LYS A C 1
ATOM 642 O O . LYS A 1 81 ? 5.155 3.204 0.147 1.00 93.12 81 LYS A O 1
ATOM 647 N N . LEU A 1 82 ? 3.387 4.504 0.577 1.00 95.38 82 LEU A N 1
ATOM 648 C CA . LEU A 1 82 ? 2.725 4.158 -0.680 1.00 95.38 82 LEU A CA 1
ATOM 649 C C . LEU A 1 82 ? 3.533 4.686 -1.874 1.00 95.38 82 LEU A C 1
ATOM 651 O O . LEU A 1 82 ? 3.835 3.924 -2.790 1.00 95.38 82 LEU A O 1
ATOM 655 N N . ASP A 1 83 ? 3.944 5.956 -1.848 1.00 94.31 83 ASP A N 1
ATOM 656 C CA . ASP A 1 83 ? 4.701 6.577 -2.941 1.00 94.31 83 ASP A CA 1
ATOM 657 C C . ASP A 1 83 ? 6.029 5.887 -3.255 1.00 94.31 83 ASP A C 1
ATOM 659 O O . ASP A 1 83 ? 6.382 5.761 -4.432 1.00 94.31 83 ASP A O 1
ATOM 663 N N . MET A 1 84 ? 6.705 5.345 -2.245 1.00 93.19 84 MET A N 1
ATOM 664 C CA . MET A 1 84 ? 7.936 4.576 -2.430 1.00 93.19 84 MET A CA 1
ATOM 665 C C . MET A 1 84 ? 7.771 3.368 -3.365 1.00 93.19 84 MET A C 1
ATOM 667 O O . MET A 1 84 ? 8.701 3.031 -4.100 1.00 93.19 84 MET A O 1
ATOM 671 N N . ILE A 1 85 ? 6.593 2.729 -3.400 1.00 93.19 85 ILE A N 1
ATOM 672 C CA . ILE A 1 85 ? 6.355 1.568 -4.275 1.00 93.19 85 ILE A CA 1
ATOM 673 C C . ILE A 1 85 ? 6.532 1.974 -5.738 1.00 93.19 85 ILE A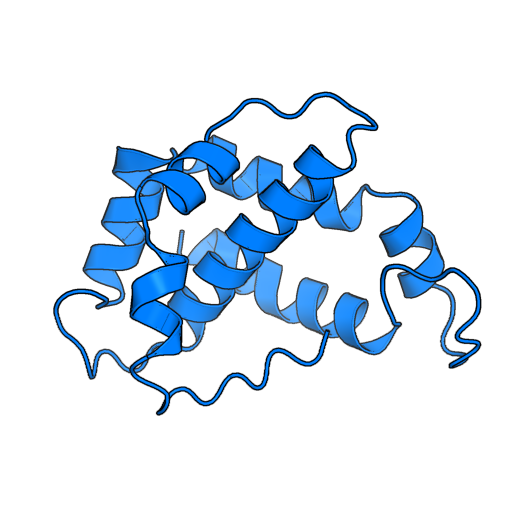 C 1
ATOM 675 O O . ILE A 1 85 ? 7.300 1.342 -6.463 1.00 93.19 85 ILE A O 1
ATOM 679 N N . GLN A 1 86 ? 5.858 3.046 -6.164 1.00 93.62 86 GLN A N 1
ATOM 680 C CA . GLN A 1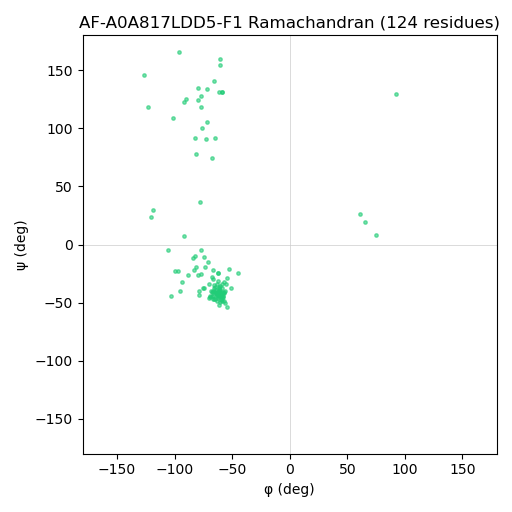 86 ? 5.887 3.493 -7.561 1.00 93.62 86 GLN A CA 1
ATOM 681 C C . GLN A 1 86 ? 7.201 4.168 -7.970 1.00 93.62 86 GLN A C 1
ATOM 683 O O . GLN A 1 86 ? 7.492 4.251 -9.162 1.00 93.62 86 GLN A O 1
ATOM 688 N N . GLN A 1 87 ? 7.986 4.637 -7.000 1.00 92.38 87 GLN A N 1
ATOM 689 C CA . GLN A 1 87 ? 9.313 5.213 -7.227 1.00 92.38 87 GLN A CA 1
ATOM 690 C C . GLN A 1 87 ? 10.400 4.139 -7.386 1.00 92.38 87 GLN A C 1
ATOM 692 O O . GLN A 1 87 ? 11.457 4.420 -7.945 1.00 92.38 87 GLN A O 1
ATOM 697 N N . SER A 1 88 ? 10.149 2.905 -6.935 1.00 89.94 88 SER A N 1
ATOM 698 C CA . SER A 1 88 ? 11.132 1.826 -7.027 1.00 89.94 88 SER A CA 1
ATOM 699 C C . SER A 1 88 ? 11.441 1.427 -8.476 1.00 89.94 88 SER A C 1
ATOM 701 O O . SER A 1 88 ? 10.553 1.300 -9.326 1.00 89.94 88 SER A O 1
ATOM 703 N N . THR A 1 89 ? 12.717 1.151 -8.757 1.00 89.38 89 THR A N 1
ATOM 704 C CA . THR A 1 89 ? 13.188 0.719 -10.084 1.00 89.38 89 THR A CA 1
ATOM 705 C C . THR A 1 89 ? 12.464 -0.537 -10.575 1.00 89.38 89 THR A C 1
ATOM 707 O O . THR A 1 89 ? 12.091 -0.622 -11.746 1.00 89.38 89 THR A O 1
ATOM 710 N N . SER A 1 90 ? 12.215 -1.502 -9.683 1.00 87.62 90 SER A N 1
ATOM 711 C CA . SER A 1 90 ? 11.499 -2.739 -10.016 1.00 87.62 90 SER A CA 1
ATOM 712 C C . SER A 1 90 ? 10.053 -2.470 -10.442 1.00 87.62 90 SER A C 1
ATOM 714 O O . SER A 1 90 ? 9.590 -3.065 -11.417 1.00 87.62 90 SER A O 1
ATOM 716 N N . PHE A 1 91 ? 9.357 -1.531 -9.791 1.00 91.62 91 PHE A N 1
ATOM 717 C CA . PHE A 1 91 ? 7.999 -1.139 -10.172 1.00 91.62 91 PHE A CA 1
ATOM 718 C C . PHE A 1 91 ? 7.973 -0.381 -11.500 1.00 91.62 91 PHE A C 1
ATOM 720 O O . PHE A 1 91 ? 7.165 -0.699 -12.375 1.00 91.62 91 PHE A O 1
ATOM 727 N N . ILE A 1 92 ? 8.874 0.589 -11.691 1.00 91.50 92 ILE A N 1
ATOM 728 C CA . ILE A 1 92 ? 8.970 1.358 -12.942 1.00 91.50 92 ILE A CA 1
ATOM 729 C C . ILE A 1 92 ? 9.209 0.416 -14.128 1.00 91.50 92 ILE A C 1
ATOM 731 O O . ILE A 1 92 ? 8.540 0.549 -15.158 1.00 91.50 92 ILE A O 1
ATOM 735 N N . ASN A 1 93 ? 10.103 -0.563 -13.980 1.00 89.38 93 ASN A N 1
ATOM 736 C CA . ASN A 1 93 ? 10.384 -1.553 -15.020 1.00 89.38 93 ASN A CA 1
ATOM 737 C C . ASN A 1 93 ? 9.172 -2.454 -15.298 1.00 89.38 93 ASN A C 1
ATOM 739 O O . ASN A 1 93 ? 8.772 -2.600 -16.456 1.00 89.38 93 ASN A O 1
ATOM 743 N N . ALA A 1 94 ? 8.532 -2.981 -14.250 1.00 89.88 94 ALA A N 1
ATOM 744 C CA . ALA A 1 94 ? 7.327 -3.801 -14.376 1.00 89.88 94 ALA A CA 1
ATOM 745 C C . ALA A 1 94 ? 6.160 -3.037 -15.029 1.00 89.88 94 ALA A C 1
ATOM 747 O O . ALA A 1 94 ? 5.423 -3.597 -15.836 1.00 89.88 94 ALA A O 1
ATOM 748 N N . SER A 1 95 ? 6.022 -1.733 -14.763 1.00 91.88 95 SER A N 1
ATOM 749 C CA . SER A 1 95 ? 4.937 -0.902 -15.311 1.00 91.88 95 SER A CA 1
ATOM 750 C C . SER A 1 95 ? 5.017 -0.706 -16.831 1.00 91.88 95 SER A C 1
ATOM 752 O O . SER A 1 95 ? 4.012 -0.403 -17.479 1.00 91.88 95 SER A O 1
ATOM 754 N N . LYS A 1 96 ? 6.209 -0.891 -17.412 1.00 89.69 96 LYS A N 1
ATOM 755 C CA . LYS A 1 96 ? 6.473 -0.758 -18.851 1.00 89.69 96 LYS A CA 1
ATOM 756 C C . LYS A 1 96 ? 6.440 -2.103 -19.575 1.00 89.69 96 LYS A C 1
ATOM 758 O O . LYS A 1 96 ? 6.202 -2.131 -20.782 1.00 89.69 96 LYS A O 1
ATOM 763 N N . ASN A 1 97 ? 6.657 -3.208 -18.861 1.00 83.56 97 ASN A N 1
ATOM 764 C CA . ASN A 1 97 ? 6.767 -4.533 -19.453 1.00 83.56 97 ASN A CA 1
ATOM 765 C C . ASN A 1 97 ? 5.477 -5.344 -19.278 1.00 83.56 97 ASN A C 1
ATOM 767 O O . ASN A 1 97 ? 5.165 -5.799 -18.187 1.00 83.56 97 ASN A O 1
ATOM 771 N N . ARG A 1 98 ? 4.741 -5.561 -20.375 1.00 79.00 98 ARG A N 1
ATOM 772 C CA . ARG A 1 98 ? 3.527 -6.402 -20.386 1.00 79.00 98 ARG A CA 1
ATOM 773 C C . ARG A 1 98 ? 3.821 -7.900 -20.514 1.00 79.00 98 ARG A C 1
ATOM 775 O O . ARG A 1 98 ? 2.898 -8.702 -20.406 1.00 79.00 98 ARG A O 1
ATOM 782 N N . SER A 1 99 ? 5.069 -8.269 -20.799 1.00 75.31 99 SER A N 1
ATOM 783 C CA . SER A 1 99 ? 5.480 -9.656 -20.987 1.00 75.31 99 SER A CA 1
ATOM 784 C C . SER A 1 99 ? 5.675 -10.347 -19.640 1.00 75.31 99 SER A C 1
ATOM 786 O O . SER A 1 99 ? 6.324 -9.808 -18.748 1.00 75.31 99 SER 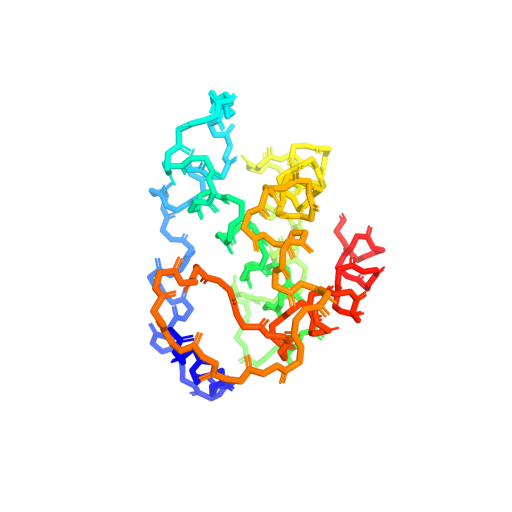A O 1
ATOM 788 N N . LEU A 1 100 ? 5.156 -11.568 -19.511 1.00 64.12 100 LEU A N 1
ATOM 789 C CA . LEU A 1 100 ? 5.284 -12.415 -18.320 1.00 64.12 100 LEU A CA 1
ATOM 790 C C . LEU A 1 100 ? 6.662 -13.098 -18.241 1.00 64.12 100 LEU A C 1
ATOM 792 O O . LEU A 1 100 ? 6.764 -14.260 -17.866 1.00 64.12 100 LEU A O 1
ATOM 796 N N . THR A 1 101 ? 7.743 -12.434 -18.648 1.00 64.44 101 THR A N 1
ATOM 797 C CA . THR A 1 101 ? 9.088 -13.005 -18.493 1.00 64.44 101 THR A CA 1
ATOM 798 C C . THR A 1 101 ? 9.467 -12.978 -17.015 1.00 64.44 101 THR A C 1
ATOM 800 O O . THR A 1 101 ? 9.756 -11.918 -16.471 1.00 64.44 101 THR A O 1
ATOM 803 N N . PHE A 1 102 ? 9.428 -14.149 -16.378 1.00 59.38 102 PHE A N 1
ATOM 804 C CA . PHE A 1 102 ? 9.501 -14.333 -14.924 1.00 59.38 102 PHE A CA 1
ATOM 805 C C . PHE A 1 102 ? 10.897 -14.200 -14.302 1.00 59.38 102 PHE A C 1
ATOM 807 O O . PHE A 1 102 ? 11.010 -14.270 -13.080 1.00 59.38 102 PHE A O 1
ATOM 814 N N . ASN A 1 103 ? 11.957 -14.024 -15.092 1.00 57.94 103 ASN A N 1
ATOM 815 C CA . ASN A 1 103 ? 13.302 -13.963 -14.527 1.00 57.94 103 ASN A CA 1
ATOM 816 C C . ASN A 1 103 ? 13.539 -12.583 -13.888 1.00 57.94 103 ASN A C 1
ATOM 818 O O . ASN A 1 103 ? 13.472 -11.556 -14.561 1.00 57.94 103 ASN A O 1
ATOM 822 N N . ASP A 1 104 ? 13.782 -12.595 -12.576 1.00 61.53 104 ASP A N 1
ATOM 823 C CA . ASP A 1 104 ? 14.244 -11.480 -11.736 1.00 61.53 104 ASP A CA 1
ATOM 824 C C . ASP A 1 104 ? 13.300 -10.272 -11.559 1.00 61.53 104 ASP A C 1
ATOM 826 O O . ASP A 1 104 ? 13.728 -9.200 -11.125 1.00 61.53 104 AS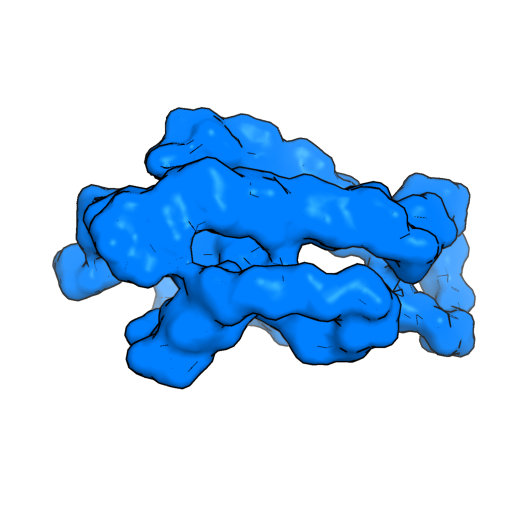P A O 1
ATOM 830 N N . MET A 1 105 ? 11.994 -10.417 -11.820 1.00 69.44 105 MET A N 1
ATOM 831 C CA . MET A 1 105 ? 11.022 -9.342 -11.562 1.00 69.44 105 MET A CA 1
ATOM 832 C C . MET A 1 105 ? 10.381 -9.433 -10.171 1.00 69.44 105 MET A C 1
ATOM 834 O O . MET A 1 105 ? 9.704 -10.404 -9.840 1.00 69.44 105 MET A O 1
ATOM 838 N N . THR A 1 106 ? 10.519 -8.368 -9.375 1.00 81.88 106 THR A N 1
ATOM 839 C CA . THR A 1 106 ? 9.827 -8.214 -8.078 1.00 81.88 106 THR A CA 1
ATOM 840 C C . THR A 1 106 ? 8.318 -7.993 -8.234 1.00 81.88 106 THR A C 1
ATOM 842 O O . THR A 1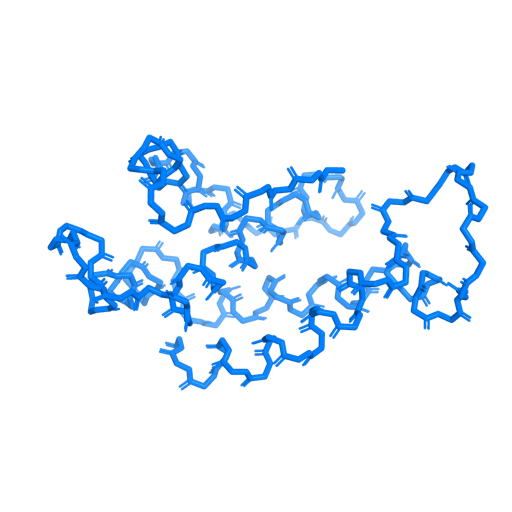 106 ? 7.537 -8.441 -7.396 1.00 81.88 106 THR A O 1
ATOM 845 N N . PHE A 1 107 ? 7.905 -7.306 -9.304 1.00 86.69 107 PHE A N 1
ATOM 846 C CA . PHE A 1 107 ? 6.512 -6.981 -9.609 1.00 86.69 107 PHE A CA 1
ATOM 847 C C . PHE A 1 107 ? 6.150 -7.436 -11.018 1.00 86.69 107 PHE A C 1
ATOM 849 O O . PHE A 1 107 ? 6.974 -7.345 -11.925 1.00 86.69 107 PHE A O 1
ATOM 856 N N . ASP A 1 108 ? 4.903 -7.861 -11.213 1.00 88.38 108 ASP A N 1
ATOM 857 C CA . ASP A 1 108 ? 4.341 -8.081 -12.543 1.00 88.38 108 ASP A CA 1
ATOM 858 C C . ASP A 1 108 ? 3.539 -6.857 -13.025 1.00 88.38 108 ASP A C 1
ATOM 860 O O . ASP A 1 108 ? 3.193 -5.950 -12.259 1.00 88.38 108 ASP A O 1
ATOM 864 N N . TYR A 1 109 ? 3.230 -6.829 -14.324 1.00 89.56 109 TYR A N 1
ATOM 865 C CA . TYR A 1 109 ? 2.450 -5.747 -14.923 1.00 89.56 109 TYR A CA 1
ATOM 866 C C . TYR A 1 109 ? 1.082 -5.569 -14.250 1.00 89.56 109 TYR A C 1
ATOM 868 O O . TYR A 1 109 ? 0.651 -4.437 -14.015 1.00 89.56 109 TYR A O 1
ATOM 876 N N . ALA A 1 110 ? 0.400 -6.669 -13.916 1.00 90.50 110 ALA A N 1
ATOM 877 C CA . ALA A 1 110 ? -0.942 -6.640 -13.342 1.00 90.50 110 ALA A CA 1
ATOM 878 C C . ALA A 1 110 ? -0.953 -5.962 -11.963 1.00 90.50 110 ALA A C 1
ATOM 880 O O . ALA A 1 110 ? -1.823 -5.127 -11.696 1.00 90.50 110 ALA A O 1
ATOM 881 N N . PHE A 1 111 ? 0.054 -6.232 -11.134 1.00 91.56 111 PHE A N 1
ATOM 882 C CA . PHE A 1 111 ? 0.268 -5.574 -9.855 1.00 91.56 111 PHE A CA 1
ATOM 883 C C . PHE A 1 111 ? 0.428 -4.065 -10.030 1.00 91.56 111 PHE A C 1
ATOM 885 O O . PHE A 1 111 ? -0.224 -3.303 -9.319 1.00 91.56 111 PHE A O 1
ATOM 892 N N . THR A 1 112 ? 1.223 -3.606 -11.006 1.00 92.88 112 THR A N 1
ATOM 893 C CA . THR A 1 112 ? 1.401 -2.156 -11.211 1.00 92.88 112 THR A CA 1
ATOM 894 C C . THR A 1 112 ? 0.086 -1.455 -11.559 1.00 92.88 112 THR A C 1
ATOM 896 O O . THR A 1 112 ? -0.181 -0.350 -11.086 1.00 92.88 112 THR A O 1
ATOM 899 N N . ARG A 1 113 ? -0.791 -2.117 -12.327 1.00 93.94 113 ARG A N 1
ATOM 900 C CA . ARG A 1 113 ? -2.129 -1.600 -12.656 1.00 93.94 113 ARG A CA 1
ATOM 901 C C . ARG A 1 113 ? -3.050 -1.578 -11.442 1.00 93.94 113 ARG A C 1
ATOM 903 O O . ARG A 1 113 ? -3.730 -0.572 -11.235 1.00 93.94 113 ARG A O 1
ATOM 910 N N . LEU A 1 114 ? -3.047 -2.649 -10.646 1.00 92.75 114 LEU A N 1
ATOM 911 C CA . LEU A 1 114 ? -3.798 -2.721 -9.393 1.00 92.75 114 LEU A CA 1
ATOM 912 C C . LEU A 1 114 ? -3.368 -1.602 -8.442 1.00 92.75 114 LEU A C 1
ATOM 914 O O . LEU A 1 114 ? -4.216 -0.881 -7.926 1.00 92.75 114 LEU A O 1
ATOM 918 N N . TYR A 1 115 ? -2.059 -1.407 -8.271 1.00 95.19 115 TYR A N 1
ATOM 919 C CA . TYR A 1 115 ? -1.515 -0.345 -7.435 1.00 95.19 115 TYR A CA 1
ATOM 920 C C . TYR A 1 115 ? -2.026 1.034 -7.868 1.00 95.19 115 TYR A C 1
ATOM 922 O O . TYR A 1 115 ? -2.555 1.764 -7.035 1.00 95.19 115 TYR A O 1
ATOM 930 N N . TYR A 1 116 ? -1.948 1.384 -9.159 1.00 93.50 116 TYR A N 1
ATOM 931 C CA . TYR A 1 116 ? -2.434 2.687 -9.630 1.00 93.50 116 TYR A CA 1
ATOM 932 C C . TYR A 1 116 ? -3.934 2.893 -9.390 1.00 93.50 116 TYR A C 1
ATOM 934 O O . TYR A 1 116 ? -4.345 3.990 -9.013 1.00 93.50 116 TYR A O 1
ATOM 942 N N . TYR A 1 117 ? -4.747 1.852 -9.583 1.00 91.62 117 TYR A N 1
ATOM 943 C CA . TYR A 1 117 ? -6.187 1.921 -9.333 1.00 91.62 117 TYR A CA 1
ATOM 944 C C . TYR A 1 117 ? -6.501 2.096 -7.839 1.00 91.62 117 TYR A C 1
ATOM 946 O O . TYR A 1 117 ? -7.289 2.963 -7.458 1.00 91.62 117 TYR A O 1
ATOM 954 N N . SER A 1 118 ? -5.857 1.302 -6.983 1.00 92.69 118 SER A N 1
ATOM 955 C CA . SER A 1 118 ? -6.137 1.271 -5.548 1.00 92.69 118 SER A CA 1
ATOM 956 C C . SER A 1 118 ? -5.507 2.440 -4.792 1.00 92.69 118 SER A C 1
ATOM 958 O O . SER A 1 118 ? -6.155 3.010 -3.920 1.00 92.69 118 SER A O 1
ATOM 960 N N . CYS A 1 119 ? -4.278 2.846 -5.121 1.00 92.50 119 CYS A N 1
ATOM 961 C CA . CYS A 1 119 ? -3.528 3.852 -4.360 1.00 92.50 119 CYS A CA 1
ATOM 962 C C . CYS A 1 119 ? -4.247 5.210 -4.317 1.00 92.50 119 CYS A C 1
ATOM 964 O O . CYS A 1 119 ? -4.342 5.832 -3.258 1.00 92.50 119 CYS A O 1
ATOM 966 N N . GLY A 1 120 ? -4.852 5.632 -5.433 1.00 90.75 120 GLY A N 1
ATOM 967 C CA . GLY A 1 120 ? -5.641 6.866 -5.479 1.00 90.75 120 GLY A CA 1
ATOM 968 C C . GLY A 1 120 ? -6.872 6.847 -4.562 1.00 90.75 120 GLY A C 1
ATOM 969 O O . GLY A 1 120 ? -7.255 7.891 -4.037 1.00 90.75 120 GLY A O 1
ATOM 970 N N . LEU A 1 121 ? -7.484 5.679 -4.346 1.00 92.62 121 LEU A N 1
ATOM 971 C CA . LEU A 1 121 ? -8.602 5.509 -3.411 1.00 92.62 121 LEU A CA 1
ATOM 972 C C . LEU A 1 121 ? -8.109 5.425 -1.966 1.00 92.62 121 LEU A C 1
ATOM 974 O O . LEU A 1 121 ? -8.672 6.084 -1.095 1.00 92.62 121 LEU A O 1
ATOM 978 N N . ILE A 1 122 ? -7.030 4.673 -1.732 1.00 93.56 122 ILE A N 1
ATOM 979 C CA . ILE A 1 122 ? -6.403 4.515 -0.416 1.00 93.56 122 ILE A CA 1
ATOM 980 C C . ILE A 1 122 ? -6.057 5.888 0.162 1.00 93.56 122 ILE A C 1
ATOM 982 O O . ILE A 1 122 ? -6.544 6.226 1.235 1.00 93.56 122 ILE A O 1
ATOM 986 N N . LYS A 1 123 ? -5.322 6.723 -0.586 1.00 91.75 123 LYS A N 1
ATOM 987 C CA . LYS A 1 123 ? -4.878 8.048 -0.118 1.00 91.75 123 LYS A CA 1
ATOM 988 C C . LYS A 1 123 ? -6.013 9.028 0.191 1.00 91.75 123 LYS A C 1
ATOM 990 O O . LYS A 1 123 ? -5.797 9.972 0.945 1.00 91.75 123 LYS A O 1
ATOM 995 N N . LYS A 1 124 ? -7.192 8.842 -0.413 1.00 90.25 124 LYS A N 1
ATOM 996 C CA . LYS A 1 124 ? -8.392 9.652 -0.135 1.00 90.25 124 LYS A CA 1
ATOM 997 C C . LYS A 1 124 ? -9.103 9.219 1.145 1.00 90.25 124 LYS A C 1
ATOM 999 O O . LYS A 1 124 ? -9.833 10.013 1.727 1.00 90.25 124 LYS A O 1
ATOM 1004 N N . LEU A 1 125 ? -8.952 7.953 1.529 1.00 83.06 125 LEU A N 1
ATOM 1005 C CA . LEU A 1 125 ? -9.653 7.344 2.658 1.00 83.06 125 LEU A CA 1
ATOM 1006 C C . LEU A 1 125 ? -8.797 7.275 3.926 1.00 83.06 125 LEU A C 1
ATOM 1008 O O . LEU A 1 125 ? -9.376 7.183 5.011 1.00 83.06 125 LEU A O 1
ATOM 1012 N N . SER A 1 126 ? -7.469 7.308 3.777 1.00 76.69 126 SER A N 1
ATOM 1013 C CA . SER A 1 126 ? -6.466 7.389 4.845 1.00 76.69 126 SER A CA 1
ATOM 1014 C C . SER A 1 126 ? -6.193 8.828 5.279 1.00 76.69 126 SER A C 1
ATOM 1016 O O . SER A 1 126 ? -6.360 9.085 6.486 1.00 76.69 126 SER A O 1
#

Mean predicted aligned error: 6.98 Å

Foldseek 3Di:
DPPVPPLPPPPVVVVLPPPVLLVLLQDDDDPPDPSLLVSLVSLVVLLVCLVVHPCPDVCSGNVNSVCSCCPSRNLVSSLVSLVVNCVDPLLVVQCPDQDPPPPPRPDHNVVSVVSVVRSVVSNVSD